Protein AF-A0ABD5U668-F1 (afdb_monomer_lite)

Foldseek 3Di:
DDDDDDDPPPQQQDWDWDDPDPVDIDIDGPPQPVDDDDDPDDDDDDD

pLDDT: mean 79.53, std 10.9, range [55.06, 93.0]

Secondary structure (DSSP, 8-state):
-PPPPPP-S-----EEEEEEETTEEEEEETT-TTS----S---PPP-

Organism: NCBI:txid3033939

Sequence (47 aa):
MAAPAPSSAPADRSVTAHYPSPDRTVFTESGNADGWIATDVVVDVEE

Structure (mmCIF, N/CA/C/O backbone):
data_AF-A0ABD5U668-F1
#
_entry.id   AF-A0ABD5U668-F1
#
loop_
_atom_site.group_PDB
_atom_site.id
_atom_site.type_symbol
_atom_site.label_atom_id
_atom_site.label_alt_id
_atom_site.label_comp_id
_atom_site.label_asym_id
_atom_site.label_entity_id
_atom_site.label_seq_id
_atom_site.pdbx_PDB_ins_code
_atom_site.Cartn_x
_atom_site.Cartn_y
_atom_site.Cartn_z
_atom_site.occupancy
_atom_site.B_iso_or_equiv
_atom_site.auth_seq_id
_atom_site.auth_comp_id
_atom_site.auth_asym_id
_atom_site.auth_atom_id
_atom_site.pdbx_PDB_model_num
ATOM 1 N N . MET A 1 1 ? 3.508 -3.510 -33.062 1.00 55.06 1 MET A N 1
ATOM 2 C CA . MET A 1 1 ? 4.748 -3.200 -32.319 1.00 55.06 1 MET A CA 1
ATOM 3 C C . MET A 1 1 ? 4.790 -4.149 -31.135 1.00 55.06 1 MET A C 1
ATOM 5 O O . MET A 1 1 ? 3.855 -4.110 -30.348 1.00 55.06 1 MET A O 1
ATOM 9 N N . ALA A 1 2 ? 5.755 -5.066 -31.072 1.00 59.34 2 ALA A N 1
ATOM 10 C CA . ALA A 1 2 ? 5.895 -5.965 -29.925 1.00 59.34 2 ALA A CA 1
ATOM 11 C C . ALA A 1 2 ? 6.523 -5.195 -28.752 1.00 59.34 2 ALA A C 1
ATOM 13 O O . ALA A 1 2 ? 7.429 -4.392 -28.977 1.00 59.34 2 ALA A O 1
ATOM 14 N N . ALA A 1 3 ? 6.028 -5.412 -27.532 1.00 64.62 3 ALA A N 1
ATOM 15 C CA . ALA A 1 3 ? 6.646 -4.864 -26.327 1.00 64.62 3 ALA A CA 1
ATOM 16 C C . ALA A 1 3 ? 8.091 -5.391 -26.189 1.00 64.62 3 ALA A C 1
ATOM 18 O O . ALA A 1 3 ? 8.362 -6.518 -26.620 1.00 64.62 3 ALA A O 1
ATOM 19 N N . PRO A 1 4 ? 9.026 -4.601 -25.630 1.00 65.44 4 PRO A N 1
ATOM 20 C CA . PRO A 1 4 ? 10.392 -5.061 -25.419 1.00 65.44 4 PRO A CA 1
ATOM 21 C C . PRO A 1 4 ? 10.411 -6.286 -24.496 1.00 65.44 4 PRO A C 1
ATOM 23 O O . PRO A 1 4 ? 9.626 -6.381 -23.554 1.00 65.44 4 PRO A O 1
ATOM 26 N N . ALA A 1 5 ? 11.309 -7.232 -24.784 1.00 63.59 5 ALA A N 1
ATOM 27 C CA . ALA A 1 5 ? 11.516 -8.402 -23.938 1.00 63.59 5 ALA A CA 1
ATOM 28 C C . ALA A 1 5 ? 11.940 -7.969 -22.518 1.00 63.59 5 ALA A C 1
ATOM 30 O O . ALA A 1 5 ? 12.691 -6.995 -22.390 1.00 63.59 5 ALA A O 1
ATOM 31 N N . PRO A 1 6 ? 11.493 -8.670 -21.457 1.00 65.56 6 PRO A N 1
ATOM 32 C CA . PRO A 1 6 ? 11.886 -8.331 -20.095 1.00 65.56 6 PRO A CA 1
ATOM 33 C C . PRO A 1 6 ? 13.409 -8.443 -19.939 1.00 65.56 6 PRO A C 1
ATOM 35 O O . PRO A 1 6 ? 14.030 -9.398 -20.409 1.00 65.56 6 PRO A O 1
ATOM 38 N N . SER A 1 7 ? 14.015 -7.445 -19.292 1.00 63.38 7 SER A N 1
ATOM 39 C CA . SER A 1 7 ? 15.454 -7.420 -19.013 1.00 63.38 7 SER A CA 1
ATOM 40 C C . SER A 1 7 ? 15.841 -8.574 -18.080 1.00 63.38 7 SER A C 1
ATOM 42 O O . SER A 1 7 ? 15.185 -8.794 -17.066 1.00 63.38 7 SER A O 1
ATOM 44 N N . SER A 1 8 ? 16.914 -9.302 -18.412 1.00 59.19 8 SER A N 1
ATOM 45 C CA . SER A 1 8 ? 17.412 -10.449 -17.624 1.00 59.19 8 SER A CA 1
ATOM 46 C C . SER A 1 8 ? 18.308 -10.066 -16.437 1.00 59.19 8 SER A C 1
ATOM 48 O O . SER A 1 8 ? 18.828 -10.947 -15.751 1.00 59.19 8 SER A O 1
ATOM 50 N N . ALA A 1 9 ? 18.509 -8.767 -16.187 1.00 62.97 9 ALA A N 1
ATOM 51 C CA . ALA A 1 9 ? 19.209 -8.309 -14.991 1.00 62.97 9 ALA A CA 1
ATOM 52 C C . ALA A 1 9 ? 18.451 -8.779 -13.734 1.00 62.97 9 ALA A C 1
ATOM 54 O O . ALA A 1 9 ? 17.216 -8.815 -13.759 1.00 62.97 9 ALA A O 1
ATOM 55 N N . PRO A 1 10 ? 19.141 -9.149 -12.638 1.00 59.31 10 PRO A N 1
ATOM 56 C CA . PRO A 1 10 ? 18.462 -9.509 -11.404 1.00 59.31 10 PRO A CA 1
ATOM 57 C C . PRO A 1 10 ? 17.637 -8.308 -10.940 1.00 59.31 10 PRO A C 1
ATOM 59 O O . PRO A 1 10 ? 18.185 -7.287 -10.536 1.00 59.31 10 PRO A O 1
ATOM 62 N N . ALA A 1 11 ? 16.314 -8.422 -11.059 1.00 65.56 11 ALA A N 1
ATOM 63 C CA . ALA A 1 11 ? 15.405 -7.425 -10.528 1.00 65.56 11 ALA A CA 1
ATOM 64 C C . ALA A 1 11 ? 15.585 -7.393 -9.009 1.00 65.56 11 ALA A C 1
ATOM 66 O O . ALA A 1 11 ? 15.445 -8.425 -8.342 1.00 65.56 11 ALA A O 1
ATOM 67 N N . ASP A 1 12 ? 15.936 -6.222 -8.491 1.00 70.50 12 ASP A N 1
ATOM 68 C CA . ASP A 1 12 ? 15.926 -5.949 -7.064 1.00 70.50 12 ASP A CA 1
ATOM 69 C C . ASP A 1 12 ? 14.459 -5.962 -6.615 1.00 70.50 12 ASP A C 1
ATOM 71 O O . ASP A 1 12 ? 13.717 -5.012 -6.841 1.00 70.50 12 ASP A O 1
ATOM 75 N N . ARG A 1 13 ? 14.011 -7.107 -6.086 1.00 75.25 13 ARG A N 1
ATOM 76 C CA . ARG A 1 13 ? 12.625 -7.333 -5.631 1.00 75.25 13 ARG A CA 1
ATOM 77 C C . ARG A 1 13 ? 12.439 -6.919 -4.173 1.00 75.25 13 ARG A C 1
ATOM 79 O O . ARG A 1 13 ? 11.708 -7.562 -3.420 1.00 75.25 13 ARG A O 1
ATOM 86 N N . SER A 1 14 ? 13.194 -5.918 -3.728 1.00 86.56 14 SER A N 1
ATOM 87 C CA . SER A 1 14 ? 13.032 -5.383 -2.385 1.00 86.56 14 SER A CA 1
ATOM 88 C C . SER A 1 14 ? 11.734 -4.582 -2.317 1.00 86.56 14 SER A C 1
ATOM 90 O O . SER A 1 14 ? 11.514 -3.634 -3.072 1.00 86.56 14 SER A O 1
ATOM 92 N N . VAL A 1 15 ? 10.864 -4.977 -1.389 1.00 88.6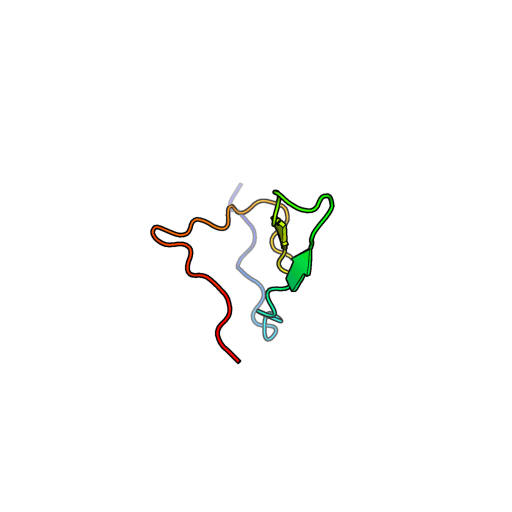2 15 VAL A N 1
ATOM 93 C CA . VAL A 1 15 ? 9.643 -4.239 -1.069 1.00 88.62 15 VAL A CA 1
ATOM 94 C C . VAL A 1 15 ? 9.910 -3.388 0.166 1.00 88.62 15 VAL A C 1
ATOM 96 O O . VAL A 1 15 ? 10.410 -3.884 1.175 1.00 88.62 15 VAL A O 1
ATOM 99 N N . THR A 1 16 ? 9.573 -2.103 0.097 1.00 89.44 16 THR A N 1
ATOM 100 C CA . THR A 1 16 ? 9.684 -1.159 1.215 1.00 89.44 16 THR A CA 1
ATOM 101 C C . THR A 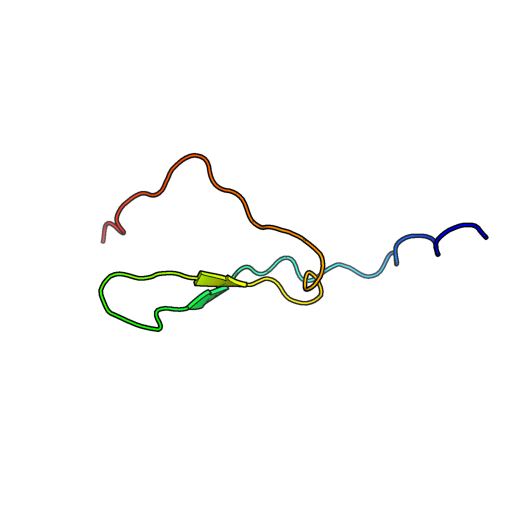1 16 ? 8.296 -0.789 1.723 1.00 89.44 16 THR A C 1
ATOM 103 O O . THR A 1 16 ? 7.396 -0.535 0.926 1.00 89.44 16 THR A O 1
ATOM 106 N N . ALA A 1 17 ? 8.125 -0.721 3.044 1.00 89.44 17 ALA A N 1
ATOM 107 C CA . ALA A 1 17 ? 6.919 -0.197 3.679 1.00 89.44 17 ALA A CA 1
ATOM 108 C C . ALA A 1 17 ? 7.127 1.269 4.087 1.00 89.44 17 ALA A C 1
ATOM 110 O O . ALA A 1 17 ? 8.050 1.595 4.833 1.00 89.44 17 ALA A O 1
ATOM 111 N N . HIS A 1 18 ? 6.262 2.156 3.603 1.00 90.38 18 HIS A N 1
ATOM 112 C CA . HIS A 1 18 ? 6.245 3.574 3.939 1.00 90.38 18 HIS A CA 1
ATOM 113 C C . HIS A 1 18 ? 4.984 3.919 4.739 1.00 90.38 18 HIS A C 1
ATOM 115 O O . HIS A 1 18 ? 3.879 3.536 4.361 1.00 90.38 18 HIS A O 1
ATOM 121 N N . TYR A 1 19 ? 5.134 4.712 5.801 1.00 91.62 19 TYR A N 1
ATOM 122 C CA . TYR A 1 19 ? 4.057 5.057 6.737 1.00 91.62 19 TYR A CA 1
ATOM 123 C C . TYR A 1 19 ? 3.793 6.569 6.707 1.00 91.62 19 TYR A C 1
ATOM 125 O O . TYR A 1 19 ? 4.297 7.309 7.549 1.00 91.62 19 TYR A O 1
ATOM 133 N N . PRO A 1 20 ? 3.066 7.089 5.700 1.00 90.94 20 PRO A N 1
ATOM 134 C CA . PRO A 1 20 ? 2.841 8.532 5.572 1.00 90.94 20 PRO A CA 1
ATOM 135 C C . PRO A 1 20 ? 1.930 9.117 6.669 1.00 90.94 20 PRO A C 1
ATOM 137 O O . PRO A 1 20 ? 1.825 10.335 6.787 1.00 90.94 20 PRO A O 1
ATOM 140 N N . SER A 1 21 ? 1.241 8.269 7.430 1.00 93.00 21 SER A N 1
ATOM 141 C CA . SER A 1 21 ? 0.428 8.616 8.599 1.00 93.00 21 SER A CA 1
ATOM 142 C C . SER A 1 21 ? 0.314 7.389 9.512 1.00 93.00 21 SER A C 1
ATOM 144 O O . SER A 1 21 ? 0.524 6.281 9.016 1.00 93.00 21 SER A O 1
ATOM 146 N N . PRO A 1 22 ? -0.062 7.548 10.795 1.00 87.62 22 PRO A N 1
ATOM 147 C CA . PRO A 1 22 ? -0.178 6.424 11.730 1.00 87.62 22 PRO A CA 1
ATOM 148 C C . PRO A 1 22 ? -1.085 5.293 11.227 1.00 87.62 22 PRO A C 1
ATOM 150 O O . PRO A 1 22 ? -0.754 4.127 11.383 1.00 87.62 22 PRO A O 1
ATOM 153 N N . ASP A 1 23 ? -2.180 5.640 10.548 1.00 86.88 23 ASP A N 1
ATOM 154 C CA . ASP A 1 23 ? -3.197 4.678 10.105 1.00 86.88 23 ASP A CA 1
ATOM 155 C C . ASP A 1 23 ? -3.029 4.234 8.640 1.00 86.88 23 ASP A C 1
ATOM 157 O O . ASP A 1 23 ? -3.971 3.729 8.026 1.00 86.88 23 ASP A O 1
ATOM 161 N N . ARG A 1 24 ? -1.868 4.490 8.014 1.00 85.81 24 ARG A N 1
ATOM 162 C CA . ARG A 1 24 ? -1.653 4.171 6.593 1.00 85.81 24 ARG A CA 1
ATOM 163 C C . ARG A 1 24 ? -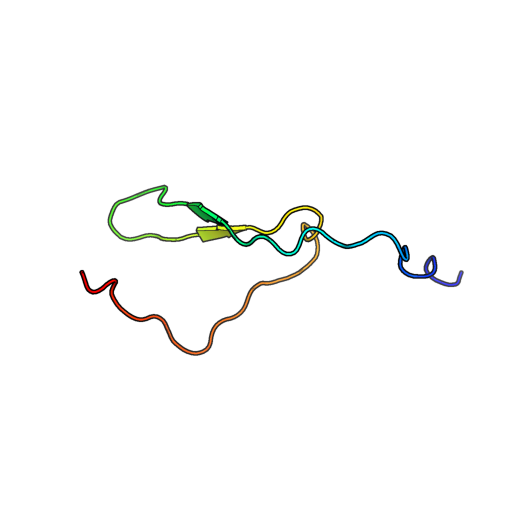0.272 3.592 6.331 1.00 85.81 24 ARG A C 1
ATOM 165 O O . ARG A 1 24 ? 0.732 4.225 6.643 1.00 85.81 24 ARG A O 1
ATOM 172 N N . THR A 1 25 ? -0.246 2.475 5.610 1.00 88.12 25 THR A N 1
ATOM 173 C CA . THR A 1 25 ? 0.971 1.839 5.092 1.00 88.12 25 THR A CA 1
ATOM 174 C C . THR A 1 25 ? 0.899 1.742 3.571 1.00 88.12 25 THR A C 1
ATOM 176 O O . THR A 1 25 ? -0.141 1.408 3.008 1.00 88.12 25 THR A O 1
ATOM 179 N N . VAL A 1 26 ? 2.000 2.068 2.899 1.00 88.50 26 VAL A N 1
ATOM 180 C CA . VAL A 1 26 ? 2.155 2.020 1.441 1.00 88.50 26 VAL A CA 1
ATOM 181 C C . VAL A 1 26 ? 3.366 1.160 1.115 1.00 88.50 26 VAL A C 1
ATOM 183 O O . VAL A 1 26 ? 4.456 1.437 1.608 1.00 88.50 26 VAL A O 1
ATOM 186 N N . PHE A 1 27 ? 3.187 0.147 0.271 1.00 88.81 27 PHE A N 1
ATOM 187 C CA . PHE A 1 27 ? 4.282 -0.691 -0.211 1.00 88.81 27 PHE A CA 1
ATOM 188 C C . PHE A 1 27 ? 4.818 -0.174 -1.545 1.00 88.81 27 PHE A C 1
ATOM 190 O O . PHE A 1 27 ? 4.041 0.198 -2.425 1.00 88.81 27 PHE A O 1
ATOM 197 N N . THR A 1 28 ? 6.140 -0.157 -1.698 1.00 89.69 28 THR A N 1
ATOM 198 C CA . THR A 1 28 ? 6.818 0.229 -2.942 1.00 89.69 28 THR A CA 1
ATOM 199 C C . THR A 1 28 ? 7.882 -0.796 -3.322 1.00 89.69 28 THR A C 1
ATOM 201 O O . THR A 1 28 ? 8.520 -1.384 -2.452 1.00 89.69 28 THR A O 1
ATOM 204 N N . GLU A 1 29 ? 8.082 -1.006 -4.624 1.00 89.94 29 GLU A N 1
ATOM 205 C CA . GLU A 1 29 ? 9.129 -1.870 -5.181 1.00 89.94 29 GLU A CA 1
ATOM 206 C C . GLU A 1 29 ? 9.856 -1.127 -6.311 1.00 89.94 29 GLU A C 1
ATOM 208 O O . GLU A 1 29 ? 9.238 -0.494 -7.176 1.00 89.94 29 GLU A O 1
ATOM 213 N N . SER A 1 30 ? 11.188 -1.178 -6.290 1.00 86.31 30 SER A N 1
ATOM 214 C CA . SER A 1 30 ? 12.026 -0.502 -7.282 1.00 86.31 30 SER A CA 1
ATOM 215 C C . SER A 1 30 ? 11.798 -1.073 -8.682 1.00 86.31 30 SER A C 1
ATOM 217 O O . SER A 1 30 ? 11.905 -2.272 -8.906 1.00 86.31 30 SER A O 1
ATOM 219 N N . GLY A 1 31 ? 11.523 -0.204 -9.656 1.00 83.44 31 GLY A N 1
ATOM 220 C CA . GLY A 1 31 ? 11.304 -0.630 -11.043 1.00 83.44 31 GLY A CA 1
ATOM 221 C C . GLY A 1 31 ? 9.919 -1.223 -11.320 1.00 83.44 31 GLY A C 1
ATOM 222 O O . GLY A 1 31 ? 9.691 -1.694 -12.430 1.00 83.44 31 GLY A O 1
ATOM 223 N N . ASN A 1 32 ? 8.991 -1.150 -10.362 1.00 85.56 32 ASN A N 1
ATOM 224 C CA . ASN A 1 32 ? 7.614 -1.622 -10.503 1.00 85.56 32 ASN A CA 1
ATOM 225 C C . ASN A 1 32 ? 6.594 -0.466 -10.432 1.00 85.56 32 ASN A C 1
ATOM 227 O O . ASN A 1 32 ? 5.568 -0.555 -9.766 1.00 85.56 32 ASN A O 1
ATOM 231 N N . ALA A 1 33 ? 6.892 0.661 -11.088 1.00 80.88 33 AL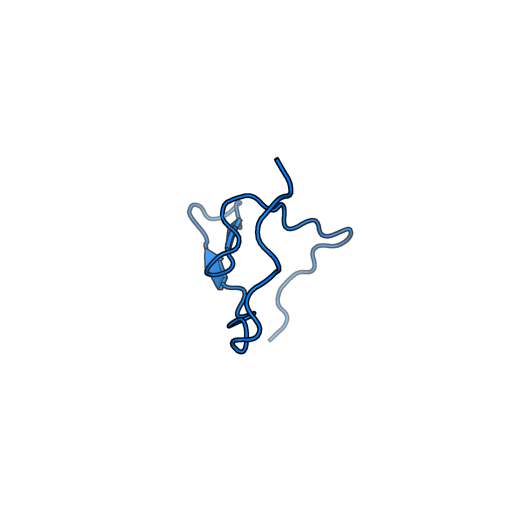A A N 1
ATOM 232 C CA . ALA A 1 33 ? 6.032 1.852 -11.059 1.00 80.88 33 ALA A CA 1
ATOM 233 C C . ALA A 1 33 ? 4.680 1.647 -11.770 1.00 80.88 33 ALA A C 1
ATOM 235 O O . ALA A 1 33 ? 3.697 2.301 -11.428 1.00 80.88 33 ALA A O 1
ATOM 236 N N . ASP A 1 34 ? 4.640 0.739 -12.748 1.00 82.06 34 ASP A N 1
ATOM 237 C CA . ASP A 1 34 ? 3.452 0.436 -13.552 1.00 82.06 34 ASP A CA 1
ATOM 238 C C . ASP A 1 34 ? 2.636 -0.750 -12.999 1.00 82.06 34 ASP A C 1
ATOM 240 O O . ASP A 1 34 ? 1.562 -1.058 -13.521 1.00 82.06 34 ASP A O 1
ATOM 244 N N . GLY A 1 35 ? 3.139 -1.440 -11.969 1.00 75.75 35 GLY A N 1
ATOM 245 C CA . GLY A 1 35 ? 2.500 -2.612 -11.373 1.00 75.75 35 GLY A CA 1
ATOM 246 C C . GLY A 1 35 ? 1.815 -2.311 -10.045 1.00 75.75 35 GLY A C 1
ATOM 247 O O . GLY A 1 35 ? 2.115 -1.339 -9.355 1.00 75.75 35 GLY A O 1
ATOM 248 N N . TRP A 1 36 ? 0.853 -3.160 -9.683 1.00 81.31 36 TRP A N 1
ATOM 249 C CA . TRP A 1 36 ? 0.142 -3.071 -8.408 1.00 81.31 36 TRP A CA 1
ATOM 250 C C . TRP A 1 36 ? 0.620 -4.162 -7.458 1.00 81.31 36 TRP A C 1
ATOM 252 O O . TRP A 1 36 ? 0.722 -5.327 -7.840 1.00 81.31 36 TRP A O 1
ATOM 262 N N . ILE A 1 37 ? 0.864 -3.782 -6.204 1.00 85.44 37 ILE A N 1
ATOM 263 C CA . ILE A 1 37 ? 1.152 -4.713 -5.114 1.00 85.44 37 ILE A CA 1
ATOM 264 C C . ILE A 1 37 ? -0.171 -4.970 -4.389 1.00 85.44 37 ILE A C 1
ATOM 266 O O . ILE A 1 37 ? -0.651 -4.116 -3.645 1.00 85.44 37 ILE A O 1
ATOM 270 N N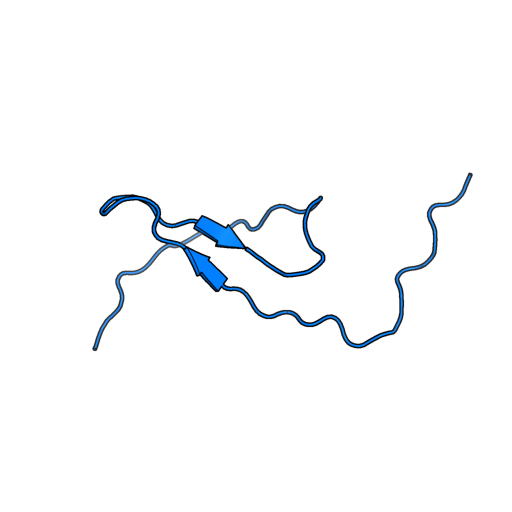 . ALA A 1 38 ? -0.783 -6.124 -4.645 1.00 84.75 38 ALA A N 1
ATOM 271 C CA . ALA A 1 38 ? -1.987 -6.567 -3.949 1.00 84.75 38 ALA A CA 1
ATOM 272 C C . ALA A 1 38 ? -1.613 -7.562 -2.846 1.00 84.75 38 ALA A C 1
ATOM 274 O O . ALA A 1 38 ? -0.785 -8.445 -3.061 1.00 84.75 38 ALA A O 1
ATOM 275 N N . THR A 1 39 ? -2.240 -7.427 -1.679 1.00 83.12 39 THR A N 1
ATOM 276 C CA . THR A 1 39 ? -2.185 -8.434 -0.618 1.00 83.12 39 THR A CA 1
ATOM 277 C C . THR A 1 39 ? -3.599 -8.760 -0.168 1.00 83.12 39 THR A C 1
ATOM 279 O O . THR A 1 39 ? -4.422 -7.859 -0.003 1.00 83.12 39 THR A O 1
ATOM 282 N N . ASP A 1 40 ? -3.878 -10.045 0.027 1.00 88.38 40 ASP A N 1
ATOM 283 C CA . ASP A 1 40 ? -5.171 -10.517 0.527 1.00 88.38 40 ASP A CA 1
ATOM 284 C C . ASP A 1 40 ? -5.287 -10.363 2.051 1.00 88.38 40 ASP A C 1
ATOM 286 O O . ASP A 1 40 ? -6.391 -10.346 2.596 1.00 88.38 40 ASP A O 1
ATOM 290 N N . VAL A 1 41 ? -4.151 -10.256 2.751 1.00 85.38 41 VAL A N 1
ATOM 291 C CA . VAL A 1 41 ? -4.082 -10.211 4.216 1.00 85.38 41 VAL A CA 1
ATOM 292 C C . VAL A 1 41 ? -3.056 -9.170 4.663 1.00 85.38 41 VAL A C 1
ATOM 294 O O . VAL A 1 41 ? -1.953 -9.084 4.122 1.00 85.38 41 VAL A O 1
ATOM 297 N N . VAL A 1 42 ? -3.421 -8.389 5.677 1.00 83.62 42 VAL A N 1
ATOM 298 C CA . VAL A 1 42 ? -2.510 -7.523 6.432 1.00 83.62 42 VAL A CA 1
ATOM 299 C C . VAL A 1 42 ? -2.517 -8.027 7.871 1.00 83.62 42 VAL A C 1
ATOM 301 O O . VAL A 1 42 ? -3.588 -8.277 8.421 1.00 83.62 42 VAL A O 1
ATOM 304 N N . VAL A 1 43 ? -1.333 -8.216 8.449 1.00 85.25 43 VAL A N 1
ATOM 305 C CA . VAL A 1 43 ? -1.148 -8.631 9.846 1.00 85.25 43 VAL A CA 1
ATOM 306 C C . VAL A 1 43 ? -0.418 -7.534 10.611 1.00 85.25 43 VAL A C 1
ATOM 308 O O . VAL A 1 43 ? 0.357 -6.783 10.014 1.00 85.25 43 VAL A O 1
ATOM 311 N N . ASP A 1 44 ? -0.661 -7.450 11.916 1.00 83.75 44 ASP A N 1
ATOM 312 C CA . ASP A 1 44 ? 0.108 -6.581 12.804 1.00 83.75 44 ASP A CA 1
ATOM 313 C C . ASP A 1 44 ? 1.547 -7.099 12.958 1.00 83.75 44 ASP A C 1
ATOM 315 O O . ASP A 1 44 ? 1.818 -8.295 12.825 1.00 83.75 44 ASP A O 1
ATOM 319 N N . VAL A 1 45 ? 2.489 -6.185 13.207 1.00 79.38 45 VAL A N 1
ATOM 320 C CA . VAL A 1 45 ? 3.885 -6.552 13.477 1.00 79.38 45 VAL A CA 1
ATOM 321 C C . VA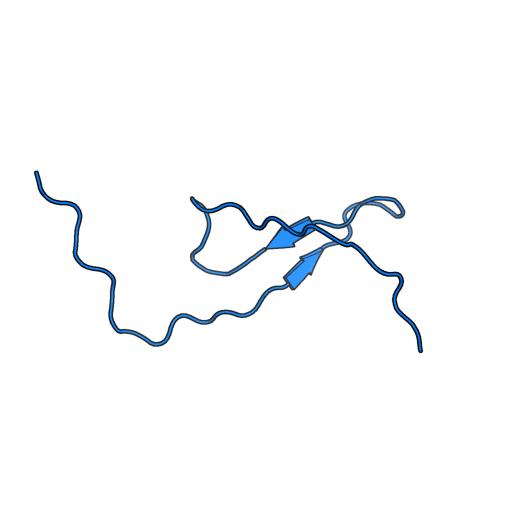L A 1 45 ? 3.981 -7.050 14.915 1.00 79.38 45 VAL A C 1
ATOM 323 O O . VAL A 1 45 ? 3.674 -6.302 15.841 1.00 79.38 45 VAL A O 1
ATOM 326 N N . GLU A 1 46 ? 4.427 -8.291 15.092 1.00 81.50 46 GLU A N 1
ATOM 327 C CA . GLU A 1 46 ? 4.716 -8.865 16.409 1.00 81.50 46 GLU A CA 1
ATOM 328 C C . GLU A 1 46 ? 6.228 -8.788 16.687 1.00 81.50 46 GLU A C 1
ATOM 330 O O . GLU A 1 46 ? 7.032 -9.047 15.786 1.00 81.50 46 GLU A O 1
ATOM 335 N N . GLU A 1 47 ? 6.605 -8.388 17.908 1.00 67.12 47 GLU A N 1
ATOM 336 C CA . GLU A 1 47 ? 8.003 -8.305 18.382 1.00 67.12 47 GLU A CA 1
ATOM 337 C C . GLU A 1 47 ? 8.522 -9.633 18.953 1.00 67.12 47 GLU A C 1
ATOM 339 O O . GLU A 1 47 ? 7.754 -10.329 19.660 1.00 67.12 47 GLU A O 1
#

Radius of gyration: 14.82 Å; chains: 1; bounding box: 24×19×51 Å